Protein AF-A5JEC8-F1 (afdb_mo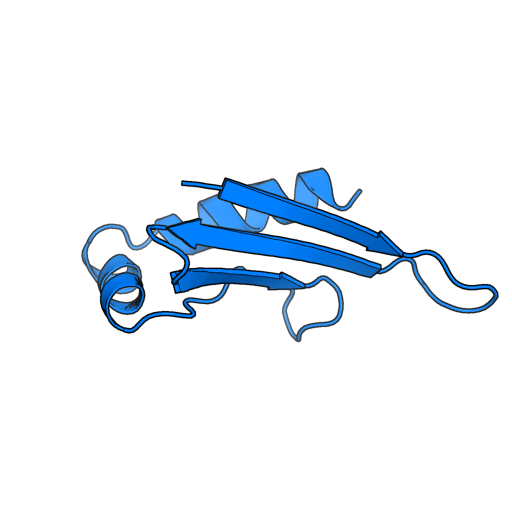nomer_lite)

Structure (mmCIF, N/CA/C/O backbone):
data_AF-A5JEC8-F1
#
_entry.id   AF-A5JEC8-F1
#
loop_
_atom_site.group_PDB
_atom_site.id
_atom_site.type_symbol
_atom_site.label_atom_id
_atom_site.label_alt_id
_atom_site.label_comp_id
_atom_site.label_asym_id
_atom_site.label_entity_id
_atom_site.label_seq_id
_atom_site.pdbx_PDB_ins_code
_atom_site.Cartn_x
_atom_site.Cartn_y
_atom_site.Cartn_z
_atom_site.occupancy
_atom_site.B_iso_or_equiv
_atom_site.auth_seq_id
_atom_site.auth_comp_id
_atom_site.auth_asym_id
_atom_site.auth_atom_id
_atom_site.pdbx_PDB_model_num
ATOM 1 N N . MET A 1 1 ? -8.570 -12.577 2.277 1.00 93.81 1 MET A N 1
ATOM 2 C CA . MET A 1 1 ? -7.481 -11.603 2.063 1.00 93.81 1 MET A CA 1
ATOM 3 C C . MET A 1 1 ? -6.827 -11.878 0.721 1.00 93.81 1 MET A C 1
ATOM 5 O O . MET A 1 1 ? -6.647 -13.048 0.395 1.00 93.81 1 MET A O 1
ATOM 9 N N . ARG A 1 2 ? -6.536 -10.840 -0.066 1.00 97.00 2 ARG A N 1
ATOM 10 C CA . ARG A 1 2 ? -5.872 -10.946 -1.375 1.00 97.00 2 ARG A CA 1
ATOM 11 C C . ARG A 1 2 ? -4.884 -9.796 -1.543 1.00 97.00 2 ARG A C 1
ATOM 13 O O . ARG A 1 2 ? -5.190 -8.689 -1.113 1.00 97.00 2 ARG A O 1
ATOM 20 N N . TYR A 1 3 ? -3.760 -10.067 -2.194 1.00 96.00 3 TYR A N 1
ATOM 21 C CA . TYR A 1 3 ? -2.816 -9.053 -2.652 1.00 96.00 3 TYR A CA 1
ATOM 22 C C . TYR A 1 3 ? -2.734 -9.093 -4.174 1.00 96.00 3 TYR A C 1
ATOM 24 O O . TYR A 1 3 ? -2.802 -10.171 -4.770 1.00 96.00 3 TYR A O 1
ATOM 32 N N . PHE A 1 4 ? -2.627 -7.918 -4.783 1.00 96.69 4 PHE A N 1
ATOM 33 C CA . PHE A 1 4 ? -2.376 -7.764 -6.208 1.00 96.69 4 PHE A CA 1
ATOM 34 C C . PHE A 1 4 ? -1.078 -6.995 -6.395 1.00 96.69 4 PHE A C 1
ATOM 36 O O . PHE A 1 4 ? -1.016 -5.803 -6.091 1.00 96.69 4 PHE A O 1
ATOM 43 N N . ASP A 1 5 ? -0.080 -7.688 -6.930 1.00 96.31 5 ASP A N 1
ATOM 44 C CA . ASP A 1 5 ? 1.222 -7.127 -7.253 1.00 96.31 5 ASP A CA 1
ATOM 45 C C . ASP A 1 5 ? 1.290 -6.825 -8.748 1.00 96.31 5 ASP A C 1
ATOM 47 O O . ASP A 1 5 ? 0.914 -7.641 -9.593 1.00 96.31 5 ASP A O 1
ATOM 51 N N . THR A 1 6 ? 1.736 -5.623 -9.092 1.00 96.81 6 THR A N 1
ATOM 52 C CA . THR A 1 6 ? 1.865 -5.166 -10.475 1.00 96.81 6 THR A CA 1
ATOM 53 C C . THR A 1 6 ? 3.220 -4.504 -10.663 1.00 96.81 6 THR A C 1
ATOM 55 O O . THR A 1 6 ? 3.499 -3.473 -10.058 1.00 96.81 6 THR A O 1
ATOM 58 N N . ALA A 1 7 ? 4.039 -5.067 -11.550 1.00 95.06 7 ALA A N 1
ATOM 59 C CA . ALA A 1 7 ? 5.277 -4.459 -12.021 1.00 95.06 7 ALA A CA 1
ATOM 60 C C . ALA A 1 7 ? 5.090 -3.958 -13.459 1.00 95.06 7 ALA A C 1
ATOM 62 O O . ALA A 1 7 ? 4.589 -4.684 -14.320 1.00 95.06 7 ALA A O 1
ATOM 63 N N . VAL A 1 8 ? 5.481 -2.713 -13.728 1.00 94.81 8 VAL A N 1
ATOM 64 C CA . VAL A 1 8 ? 5.374 -2.081 -15.047 1.00 94.81 8 VAL A CA 1
ATOM 65 C C . VAL A 1 8 ? 6.717 -1.479 -15.432 1.00 94.81 8 VAL A C 1
ATOM 67 O O . VAL A 1 8 ? 7.213 -0.572 -14.769 1.00 94.81 8 VAL A O 1
ATOM 70 N N . THR A 1 9 ? 7.254 -1.918 -16.567 1.00 93.94 9 THR A N 1
ATOM 71 C CA . THR A 1 9 ? 8.441 -1.323 -17.191 1.00 93.94 9 THR A CA 1
ATOM 72 C C . THR A 1 9 ? 8.014 -0.560 -18.437 1.00 93.94 9 THR A C 1
ATOM 74 O O . THR A 1 9 ? 7.265 -1.091 -19.261 1.00 93.94 9 THR A O 1
ATOM 77 N N . ARG A 1 10 ? 8.476 0.685 -18.600 1.00 92.06 10 ARG A N 1
ATOM 78 C CA . ARG A 1 10 ? 8.218 1.489 -19.805 1.00 92.06 10 ARG A CA 1
ATOM 79 C C . ARG A 1 10 ? 9.541 1.951 -20.414 1.00 92.06 10 ARG A C 1
ATOM 81 O O . ARG A 1 10 ? 10.461 2.283 -19.668 1.00 92.06 10 ARG A O 1
ATOM 88 N N . PRO A 1 11 ? 9.662 1.998 -21.752 1.00 93.88 11 PRO A N 1
ATOM 89 C CA . PRO A 1 11 ? 10.848 2.556 -22.389 1.00 93.88 11 PRO A CA 1
ATOM 90 C C . PRO A 1 11 ? 11.098 3.993 -21.911 1.00 93.88 11 PRO A C 1
ATOM 92 O O . PRO A 1 11 ? 10.219 4.844 -22.028 1.00 93.88 11 PRO A O 1
ATOM 95 N N . GLY A 1 12 ? 12.291 4.257 -21.375 1.00 92.56 12 GLY A N 1
ATOM 96 C CA . GLY A 1 12 ? 12.691 5.591 -20.918 1.00 92.56 12 GLY A CA 1
ATOM 97 C C . GLY A 1 12 ? 12.205 5.997 -19.521 1.00 92.56 12 GLY A C 1
ATOM 98 O O . GLY A 1 12 ? 12.381 7.158 -19.165 1.00 92.56 12 GLY A O 1
ATOM 99 N N . SER A 1 13 ? 11.625 5.087 -18.728 1.00 90.56 13 SER A N 1
ATOM 100 C CA . SER A 1 13 ? 11.320 5.334 -17.311 1.00 90.56 13 SER A CA 1
ATOM 101 C C . SER A 1 13 ? 11.881 4.238 -16.410 1.00 90.56 13 SER A C 1
ATOM 103 O O . SER A 1 13 ? 12.101 3.109 -16.851 1.00 90.56 13 SER A O 1
ATOM 105 N N . GLU A 1 14 ? 12.058 4.556 -15.129 1.00 90.31 14 GLU A N 1
ATOM 106 C CA . GLU A 1 14 ? 12.331 3.536 -14.118 1.00 90.31 14 GLU A CA 1
ATOM 107 C C . GLU A 1 14 ? 11.141 2.559 -14.006 1.00 90.31 14 GLU A C 1
ATOM 109 O O . GLU A 1 14 ? 9.990 2.957 -14.250 1.00 90.31 14 GLU A O 1
ATOM 114 N N . PRO A 1 15 ? 11.393 1.272 -13.697 1.00 91.88 15 PRO A N 1
ATOM 115 C CA . PRO A 1 15 ? 10.337 0.317 -13.395 1.00 91.88 15 PRO A CA 1
ATOM 116 C C . PRO A 1 15 ? 9.498 0.784 -12.205 1.00 91.88 15 PRO A C 1
ATOM 118 O O . PRO A 1 15 ? 10.022 1.273 -11.205 1.00 91.88 15 PRO A O 1
ATOM 121 N N . ARG A 1 16 ? 8.183 0.599 -12.303 1.00 94.06 16 ARG A N 1
ATOM 122 C CA . ARG A 1 16 ? 7.247 0.890 -11.218 1.00 94.06 16 ARG A CA 1
ATOM 123 C C . ARG A 1 16 ? 6.667 -0.400 -10.672 1.00 94.06 16 ARG A C 1
ATOM 125 O O . ARG A 1 16 ? 6.203 -1.234 -11.448 1.00 94.06 16 ARG A O 1
ATOM 132 N N . PHE A 1 17 ? 6.632 -0.517 -9.353 1.00 95.81 17 PHE A N 1
ATOM 133 C CA . PHE A 1 17 ? 5.979 -1.608 -8.647 1.00 95.81 17 PHE A CA 1
ATOM 134 C C . PHE A 1 17 ? 4.858 -1.068 -7.754 1.00 95.81 17 PHE A C 1
ATOM 136 O O . PHE A 1 17 ? 5.011 -0.042 -7.089 1.00 95.81 17 PHE A O 1
ATOM 143 N N . LEU A 1 18 ? 3.729 -1.771 -7.755 1.00 96.50 18 LEU A N 1
ATOM 144 C CA . LEU A 1 18 ? 2.545 -1.490 -6.954 1.00 96.50 18 LEU A CA 1
ATOM 145 C C . LEU A 1 18 ? 2.081 -2.792 -6.291 1.00 96.50 18 LEU A C 1
ATOM 147 O O . LEU A 1 18 ? 1.840 -3.767 -6.998 1.00 96.50 18 LEU A O 1
ATOM 151 N N . SER A 1 19 ? 1.883 -2.773 -4.974 1.00 97.56 1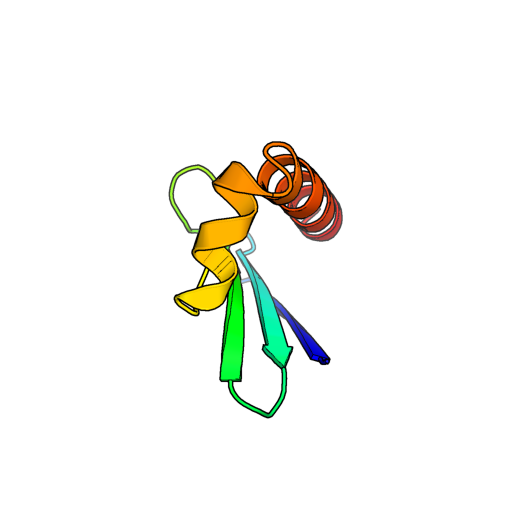9 SER A N 1
ATOM 152 C CA . SER A 1 19 ? 1.176 -3.826 -4.233 1.00 97.56 19 SER A CA 1
ATOM 153 C C . SER A 1 19 ? -0.094 -3.251 -3.615 1.00 97.56 19 SER A C 1
ATOM 155 O O . SER A 1 19 ? -0.096 -2.135 -3.081 1.00 97.56 19 SER A O 1
ATOM 157 N N . VAL A 1 20 ? -1.198 -3.991 -3.716 1.00 98.12 20 VAL A N 1
ATOM 158 C CA . VAL A 1 20 ? -2.496 -3.594 -3.162 1.00 98.12 20 VAL A CA 1
ATOM 159 C C . VAL A 1 20 ? -3.131 -4.731 -2.372 1.00 98.12 20 VAL A C 1
ATOM 161 O O . VAL A 1 20 ? -3.408 -5.795 -2.925 1.00 98.12 20 VAL A O 1
ATOM 164 N N . GLY A 1 21 ? -3.432 -4.474 -1.097 1.00 97.75 21 GLY A N 1
ATOM 165 C CA . GLY A 1 21 ? -4.090 -5.418 -0.197 1.00 97.75 21 GLY A CA 1
ATOM 166 C C . GLY A 1 21 ? -5.606 -5.218 -0.110 1.00 97.75 21 GLY A C 1
ATOM 167 O O . GLY A 1 21 ? -6.086 -4.101 0.105 1.00 97.75 21 GLY A O 1
ATOM 168 N N . TYR A 1 22 ? -6.357 -6.320 -0.197 1.00 98.19 22 TYR A N 1
ATOM 169 C CA . TYR A 1 22 ? -7.811 -6.379 -0.031 1.00 98.19 22 TYR A CA 1
ATOM 170 C C . TYR A 1 22 ? -8.257 -7.381 1.045 1.00 98.19 22 TYR A C 1
ATOM 172 O O . TYR A 1 22 ? -7.756 -8.512 1.139 1.00 98.19 22 TYR A O 1
ATOM 180 N N . VAL A 1 23 ? -9.293 -6.998 1.790 1.00 97.88 23 VAL A N 1
ATOM 181 C CA . VAL A 1 23 ? -10.119 -7.879 2.627 1.00 97.88 23 VAL A CA 1
ATOM 182 C C . VAL A 1 23 ? -11.586 -7.567 2.330 1.00 97.88 23 VAL A C 1
ATOM 184 O O . VAL A 1 23 ? -11.941 -6.401 2.240 1.00 97.88 23 VAL A O 1
ATOM 187 N N . ASP A 1 24 ? -12.410 -8.590 2.091 1.00 96.50 24 ASP A N 1
ATOM 188 C CA . ASP A 1 24 ? -13.841 -8.453 1.757 1.00 96.50 24 ASP A CA 1
ATOM 189 C C . ASP A 1 24 ? -14.142 -7.383 0.687 1.00 96.50 24 ASP A C 1
ATOM 191 O O . ASP A 1 24 ? -15.018 -6.538 0.843 1.00 96.50 24 ASP A O 1
ATOM 195 N N . ASP A 1 25 ? -13.351 -7.400 -0.393 1.00 95.69 25 ASP A N 1
ATOM 196 C CA . ASP A 1 25 ? -13.389 -6.451 -1.518 1.00 95.69 25 ASP A CA 1
ATOM 197 C C . ASP A 1 25 ? -13.140 -4.968 -1.148 1.00 95.69 25 ASP A C 1
ATOM 199 O O . ASP A 1 25 ? -13.176 -4.089 -2.011 1.00 95.69 25 ASP A O 1
ATOM 203 N N . GLN A 1 26 ? -12.765 -4.681 0.102 1.00 97.69 26 GLN A N 1
ATOM 204 C CA . GLN A 1 26 ? -12.276 -3.383 0.558 1.00 97.69 26 GLN A CA 1
ATOM 205 C C . GLN A 1 26 ? -10.743 -3.330 0.507 1.00 97.69 26 GLN A C 1
ATOM 207 O O . GLN A 1 26 ? -10.051 -4.170 1.088 1.00 97.69 26 GLN A O 1
ATOM 212 N N . GLN A 1 27 ? -10.198 -2.311 -0.162 1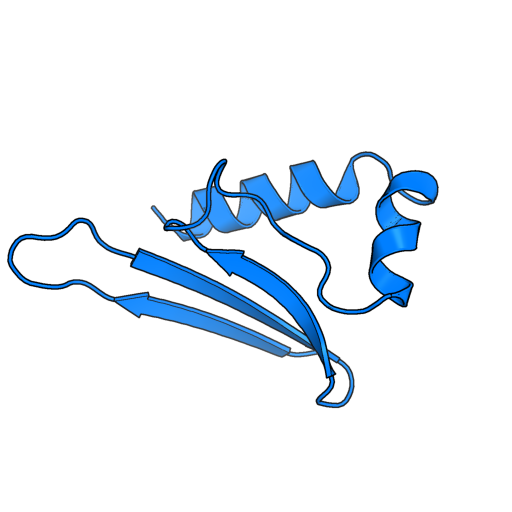.00 97.88 27 GLN A N 1
ATOM 213 C CA . GLN A 1 27 ? -8.764 -2.027 -0.121 1.00 97.88 27 GLN A CA 1
ATOM 214 C C . GLN A 1 27 ? -8.375 -1.558 1.284 1.00 97.88 27 GLN A C 1
ATOM 216 O O . GLN A 1 27 ? -8.951 -0.596 1.793 1.00 97.88 27 GLN A O 1
ATOM 221 N N . PHE A 1 28 ? -7.381 -2.201 1.894 1.00 97.62 28 PHE A N 1
ATOM 222 C CA . PHE A 1 28 ? -6.920 -1.845 3.239 1.00 97.62 28 PHE A CA 1
ATOM 223 C C . PHE A 1 28 ? -5.490 -1.304 3.265 1.00 97.62 28 PHE A C 1
ATOM 225 O O . PHE A 1 28 ? -5.168 -0.517 4.155 1.00 97.62 28 PHE A O 1
ATOM 232 N N . SER A 1 29 ? -4.654 -1.650 2.282 1.00 97.38 29 SER A N 1
ATOM 233 C CA . SER A 1 29 ? -3.292 -1.126 2.172 1.00 97.38 29 SER A CA 1
ATOM 234 C C . SER A 1 29 ? -2.846 -0.932 0.720 1.00 97.38 29 SER A C 1
ATOM 236 O O . SER A 1 29 ? -3.460 -1.452 -0.224 1.00 97.38 29 SER A O 1
ATOM 238 N N . ARG A 1 30 ? -1.806 -0.117 0.533 1.00 97.31 30 ARG A N 1
ATOM 239 C CA . ARG A 1 30 ? -1.142 0.096 -0.756 1.00 97.31 30 ARG A CA 1
ATOM 240 C C . ARG A 1 30 ? 0.329 0.432 -0.555 1.00 97.31 30 ARG A C 1
ATOM 242 O O . ARG A 1 30 ? 0.638 1.314 0.244 1.00 97.31 30 ARG A O 1
ATOM 249 N N . PHE A 1 31 ? 1.182 -0.150 -1.387 1.00 97.56 31 PHE A N 1
ATOM 250 C CA . PHE A 1 31 ? 2.568 0.260 -1.598 1.00 97.56 31 PHE A CA 1
ATOM 251 C C . PHE A 1 31 ? 2.793 0.621 -3.062 1.00 97.56 31 PHE A C 1
ATOM 253 O O . PHE A 1 31 ? 2.291 -0.065 -3.948 1.00 97.56 31 PHE A O 1
ATOM 260 N N . ASP A 1 32 ? 3.551 1.684 -3.318 1.00 96.62 32 ASP A N 1
ATOM 261 C CA . ASP A 1 32 ? 3.852 2.176 -4.662 1.00 96.62 32 ASP A CA 1
ATOM 262 C C . ASP A 1 32 ? 5.269 2.758 -4.686 1.00 96.62 32 ASP A C 1
ATOM 264 O O . ASP A 1 32 ? 5.585 3.649 -3.892 1.00 96.62 32 ASP A O 1
ATOM 268 N N . THR A 1 33 ? 6.130 2.273 -5.584 1.00 95.31 33 THR A N 1
ATOM 269 C CA . THR A 1 33 ? 7.513 2.777 -5.691 1.00 95.31 33 THR A CA 1
ATOM 270 C C . THR A 1 33 ? 7.584 4.214 -6.209 1.00 95.31 33 THR A C 1
ATOM 272 O O . THR A 1 33 ? 8.599 4.881 -6.019 1.00 95.31 33 THR A O 1
ATOM 275 N N . ASP A 1 34 ? 6.501 4.697 -6.822 1.00 93.50 34 ASP A N 1
ATOM 276 C CA . ASP A 1 34 ? 6.358 6.064 -7.334 1.00 93.50 34 ASP A CA 1
ATOM 277 C C . ASP A 1 34 ? 5.840 7.043 -6.256 1.00 93.50 34 ASP A C 1
ATOM 279 O O . ASP A 1 34 ? 5.795 8.255 -6.466 1.00 93.50 34 ASP A O 1
ATOM 283 N N . SER A 1 35 ? 5.434 6.541 -5.082 1.00 92.81 35 SER A N 1
ATOM 284 C CA . SER A 1 35 ? 4.986 7.384 -3.968 1.00 9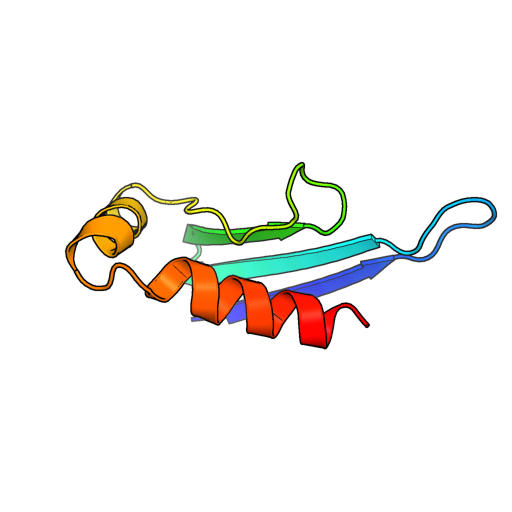2.81 35 SER A CA 1
ATOM 285 C C . SER A 1 35 ? 6.165 7.972 -3.178 1.00 92.81 35 SER A C 1
ATOM 287 O O . SER A 1 35 ? 7.163 7.279 -2.940 1.00 92.81 35 SER A O 1
ATOM 289 N N . PRO A 1 36 ? 6.049 9.218 -2.671 1.00 91.25 36 PRO A N 1
ATOM 290 C CA . PRO A 1 36 ? 7.059 9.817 -1.805 1.00 91.25 36 PRO A CA 1
ATOM 291 C C . PRO A 1 36 ? 7.395 8.928 -0.606 1.00 91.25 36 PRO A C 1
ATOM 293 O O . PRO A 1 36 ? 6.523 8.491 0.140 1.00 91.25 36 PRO A O 1
ATOM 296 N N . GLY A 1 37 ? 8.684 8.657 -0.415 1.00 89.75 37 GLY A N 1
ATOM 297 C CA . GLY A 1 37 ? 9.165 7.850 0.701 1.00 89.75 37 GLY A CA 1
ATOM 298 C C . GLY A 1 37 ? 8.915 6.346 0.576 1.00 89.75 37 GLY A C 1
ATOM 299 O O . GLY A 1 37 ? 9.386 5.635 1.459 1.00 89.75 37 GLY A O 1
ATOM 300 N N . GLN A 1 38 ? 8.247 5.861 -0.485 1.00 94.12 38 GLN A N 1
ATOM 301 C CA . GLN A 1 38 ? 8.030 4.436 -0.783 1.00 94.12 38 GLN A CA 1
ATOM 302 C C . GLN A 1 38 ? 7.662 3.640 0.476 1.00 94.12 38 GLN A C 1
ATOM 304 O O . GLN A 1 38 ? 8.471 2.849 0.979 1.00 94.12 38 GLN A O 1
ATOM 309 N N . ARG A 1 39 ? 6.495 3.939 1.053 1.00 95.69 39 ARG A N 1
ATOM 310 C CA . ARG A 1 39 ? 5.974 3.292 2.265 1.00 95.69 39 ARG A CA 1
ATOM 311 C C . ARG A 1 39 ? 4.651 2.607 1.968 1.0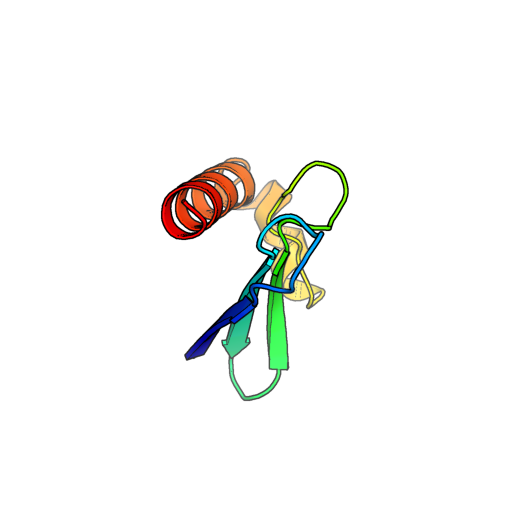0 95.69 39 ARG A C 1
ATOM 313 O O . ARG A 1 39 ? 3.934 2.996 1.049 1.00 95.69 39 ARG A O 1
ATOM 320 N N . GLU A 1 40 ? 4.350 1.587 2.755 1.00 96.62 40 GLU A N 1
ATOM 321 C CA . GLU A 1 40 ? 3.001 1.042 2.827 1.00 96.62 40 GLU A CA 1
ATOM 322 C C . GLU A 1 40 ? 2.091 2.056 3.525 1.00 96.62 40 GLU A C 1
ATOM 324 O O . GLU A 1 40 ? 2.448 2.594 4.574 1.00 96.62 40 GLU A O 1
ATOM 329 N N . GLU A 1 41 ? 0.916 2.301 2.954 1.00 95.81 41 GLU A N 1
ATOM 330 C CA . GLU A 1 41 ? -0.050 3.260 3.481 1.00 95.81 41 GLU A CA 1
ATOM 331 C C . GLU A 1 41 ? -1.392 2.583 3.794 1.00 95.81 41 GLU A C 1
ATOM 333 O O . GLU A 1 41 ? -1.870 1.772 2.985 1.00 95.81 41 GLU A O 1
ATOM 338 N N . PRO A 1 42 ? -2.056 2.945 4.911 1.00 96.94 42 PRO A N 1
ATOM 339 C CA . PRO A 1 42 ? -3.421 2.518 5.180 1.00 96.94 42 PRO A CA 1
ATOM 340 C C . PRO A 1 42 ? -4.388 3.086 4.138 1.00 96.94 42 PRO A C 1
ATOM 342 O O . PRO A 1 42 ? -4.300 4.241 3.723 1.00 96.94 42 PRO A O 1
ATOM 345 N N . ARG A 1 43 ? -5.350 2.262 3.720 1.00 97.38 43 ARG A N 1
ATOM 346 C CA . ARG A 1 43 ? -6.434 2.635 2.790 1.00 97.38 43 ARG A CA 1
ATOM 347 C C . ARG A 1 43 ? -7.830 2.452 3.378 1.00 97.38 43 ARG A C 1
ATOM 349 O O . ARG A 1 43 ? -8.811 2.843 2.754 1.00 97.38 43 ARG A O 1
ATOM 356 N N . ALA A 1 44 ? -7.908 1.933 4.600 1.00 96.88 44 ALA A N 1
ATOM 357 C CA . ALA A 1 44 ? -9.128 1.855 5.385 1.00 96.88 44 ALA A CA 1
ATOM 358 C C . ALA A 1 44 ? -8.884 2.410 6.794 1.00 96.88 44 ALA A C 1
ATOM 360 O O . ALA A 1 44 ? -7.826 2.174 7.370 1.00 96.88 44 ALA A O 1
ATOM 361 N N . ALA A 1 45 ? -9.878 3.091 7.371 1.00 95.81 45 ALA A N 1
ATOM 362 C CA . ALA A 1 45 ? -9.755 3.737 8.685 1.00 95.81 45 ALA A CA 1
ATOM 363 C C . ALA A 1 45 ? -9.356 2.757 9.803 1.00 95.81 45 ALA A C 1
ATOM 365 O O . ALA A 1 45 ? -8.597 3.087 10.705 1.00 95.81 45 ALA A O 1
ATOM 366 N N . TRP A 1 46 ? -9.815 1.507 9.721 1.00 95.12 46 TRP A N 1
ATOM 367 C CA . TRP A 1 46 ? -9.446 0.478 10.690 1.00 95.12 46 TRP A CA 1
ATOM 368 C C . TRP A 1 46 ? -7.987 0.019 10.566 1.00 95.12 46 TRP A C 1
ATOM 370 O O . TRP A 1 46 ? -7.528 -0.697 11.444 1.00 95.12 46 TRP A O 1
ATOM 380 N N . MET A 1 47 ? -7.248 0.390 9.520 1.00 96.44 47 MET A N 1
ATOM 381 C CA . MET A 1 47 ? -5.807 0.134 9.446 1.00 96.44 47 MET A CA 1
ATOM 382 C C . MET A 1 47 ? -4.983 1.207 10.153 1.00 96.44 47 MET A C 1
ATOM 384 O O . MET A 1 47 ? -3.885 0.902 10.599 1.00 96.44 47 MET A O 1
ATOM 388 N N . GLU A 1 48 ? -5.503 2.424 10.334 1.00 94.62 48 GLU A N 1
ATOM 389 C CA . GLU A 1 48 ? -4.786 3.507 11.031 1.00 94.62 48 GLU A CA 1
ATOM 390 C C . GLU A 1 48 ? -4.454 3.136 12.485 1.00 94.62 48 GLU A C 1
ATOM 392 O O . GLU A 1 48 ? -3.422 3.532 13.018 1.00 94.62 48 GLU A O 1
ATOM 397 N N . ARG A 1 49 ? -5.271 2.286 13.123 1.00 95.94 49 ARG A N 1
ATOM 398 C CA . ARG A 1 49 ? -5.000 1.784 14.482 1.00 95.94 49 ARG A CA 1
ATOM 399 C C . ARG A 1 49 ? -3.699 0.983 14.599 1.00 95.94 49 ARG A C 1
ATOM 401 O O . ARG A 1 49 ? -3.194 0.850 15.709 1.00 95.94 49 ARG A O 1
ATOM 408 N N . MET A 1 50 ? -3.150 0.472 13.490 1.00 95.69 50 MET A N 1
ATOM 409 C CA . MET A 1 50 ? -1.875 -0.253 13.505 1.00 95.69 50 MET A CA 1
ATOM 410 C C . MET A 1 50 ? -0.733 0.621 14.025 1.00 95.69 50 MET A C 1
ATOM 412 O O . MET A 1 50 ? 0.135 0.092 14.701 1.00 95.69 50 MET A O 1
ATOM 416 N N . ASP A 1 51 ? -0.785 1.946 13.842 1.00 93.00 51 ASP A N 1
ATOM 417 C CA . ASP A 1 51 ? 0.215 2.862 14.418 1.00 93.00 51 ASP A CA 1
ATOM 418 C C . ASP A 1 51 ? 0.308 2.759 15.951 1.00 93.00 51 ASP A C 1
ATOM 420 O O . ASP A 1 51 ? 1.344 3.063 16.540 1.00 93.00 51 ASP A O 1
ATOM 424 N N . GLN A 1 52 ? -0.781 2.343 16.605 1.00 95.44 52 GLN A N 1
ATOM 425 C CA . GLN A 1 52 ? -0.878 2.211 18.058 1.00 95.44 52 GLN A CA 1
ATOM 426 C C . GLN A 1 52 ? -0.777 0.752 18.516 1.00 95.44 52 GLN A C 1
ATOM 428 O O . GLN A 1 52 ? -0.146 0.476 19.533 1.00 95.44 52 GLN A O 1
ATOM 433 N N . GLU A 1 53 ? -1.415 -0.175 17.794 1.00 96.69 53 GLU A N 1
ATOM 434 C CA . GLU A 1 53 ? -1.457 -1.601 18.150 1.00 96.69 53 GLU A CA 1
ATOM 435 C C . GLU A 1 53 ? -0.128 -2.318 17.862 1.00 96.69 53 GLU A C 1
ATOM 437 O O . GLU A 1 53 ? 0.270 -3.200 18.623 1.00 96.69 53 GLU A O 1
ATOM 442 N N . ASP A 1 54 ? 0.568 -1.927 16.792 1.00 97.00 54 ASP A N 1
ATOM 443 C CA . ASP A 1 54 ? 1.881 -2.442 16.402 1.00 97.00 54 ASP A CA 1
ATOM 444 C C . ASP A 1 54 ? 2.678 -1.325 15.696 1.00 97.00 54 ASP A C 1
ATOM 446 O O . ASP A 1 54 ? 2.662 -1.230 14.466 1.00 97.00 54 ASP A O 1
ATOM 450 N N . PRO A 1 55 ? 3.395 -0.472 16.455 1.00 94.62 55 PRO A N 1
ATOM 451 C CA . PRO A 1 55 ? 4.130 0.668 15.901 1.00 94.62 55 PRO A CA 1
ATOM 452 C C . PRO A 1 55 ? 5.168 0.306 14.824 1.00 94.62 55 PRO A C 1
ATOM 454 O O . PRO A 1 55 ? 5.571 1.166 14.042 1.00 94.62 55 PRO A O 1
ATOM 457 N N . GLU A 1 56 ? 5.602 -0.957 14.760 1.00 96.50 56 GLU A N 1
ATOM 458 C CA . GLU A 1 56 ? 6.562 -1.457 13.768 1.00 96.50 56 GLU A CA 1
ATOM 459 C C . GLU A 1 56 ? 5.883 -2.052 12.525 1.00 96.50 56 GLU A C 1
ATOM 461 O O . GLU A 1 56 ? 6.558 -2.363 11.536 1.00 96.50 56 GLU A O 1
ATOM 466 N N . TYR A 1 57 ? 4.555 -2.208 12.542 1.00 95.50 57 TYR A N 1
ATOM 467 C CA . TYR A 1 57 ? 3.786 -2.859 11.485 1.00 95.50 57 TYR A CA 1
ATOM 468 C C . TYR A 1 57 ? 4.119 -2.281 10.111 1.00 95.50 57 TYR A C 1
ATOM 470 O O . TYR A 1 57 ? 4.563 -3.017 9.227 1.00 95.50 57 TYR A O 1
ATOM 478 N N . TRP A 1 58 ? 3.969 -0.961 9.950 1.00 95.62 58 TRP A N 1
ATOM 479 C CA . TRP A 1 58 ? 4.161 -0.278 8.670 1.00 95.62 58 TRP A CA 1
ATOM 480 C C . TRP A 1 58 ? 5.596 -0.331 8.173 1.00 95.62 58 TRP A C 1
ATOM 482 O O . TRP A 1 58 ? 5.819 -0.492 6.973 1.00 95.62 58 TRP A O 1
ATOM 492 N N . GLU A 1 59 ? 6.576 -0.216 9.068 1.00 96.12 59 GLU A N 1
ATOM 493 C CA . GLU A 1 59 ? 7.986 -0.329 8.697 1.00 96.12 59 GLU A CA 1
ATOM 494 C C . GLU A 1 59 ? 8.302 -1.739 8.195 1.00 96.12 59 GLU A C 1
ATOM 496 O O . GLU A 1 59 ? 8.900 -1.907 7.127 1.00 96.12 59 GLU A O 1
ATOM 501 N N . ARG A 1 60 ? 7.826 -2.755 8.918 1.00 96.62 60 ARG A N 1
ATOM 502 C CA . ARG A 1 60 ? 8.016 -4.159 8.561 1.00 96.62 60 ARG A CA 1
ATOM 503 C C . ARG A 1 60 ? 7.412 -4.488 7.198 1.00 96.62 60 ARG A C 1
ATOM 505 O O . ARG A 1 60 ? 8.113 -5.066 6.367 1.00 96.62 60 ARG A O 1
ATOM 512 N N . VAL A 1 61 ? 6.156 -4.114 6.943 1.00 95.56 61 VAL A N 1
ATOM 513 C CA . VAL A 1 61 ? 5.510 -4.395 5.644 1.00 95.56 61 VAL A CA 1
ATOM 514 C C . VAL A 1 61 ? 6.090 -3.544 4.512 1.00 95.56 61 VAL A C 1
ATOM 516 O O . VAL A 1 61 ? 6.264 -4.048 3.405 1.00 95.56 61 VAL A O 1
ATOM 519 N N . THR A 1 62 ? 6.511 -2.306 4.795 1.00 96.38 62 THR A N 1
ATOM 520 C CA . THR A 1 62 ? 7.238 -1.470 3.825 1.00 96.38 62 THR A CA 1
ATOM 521 C C . THR A 1 62 ? 8.527 -2.148 3.368 1.00 96.38 62 THR A C 1
ATOM 523 O O . THR A 1 62 ? 8.819 -2.166 2.174 1.00 96.38 62 THR A O 1
ATOM 526 N N . ARG A 1 63 ? 9.310 -2.722 4.293 1.00 96.06 63 ARG A N 1
ATOM 527 C CA . ARG A 1 63 ? 10.552 -3.425 3.945 1.00 96.06 63 ARG A CA 1
ATOM 528 C C . ARG A 1 63 ? 10.286 -4.623 3.032 1.00 96.06 63 ARG A C 1
ATOM 530 O O . ARG A 1 63 ? 10.976 -4.764 2.030 1.00 96.06 63 ARG A O 1
ATOM 537 N N . ILE A 1 64 ? 9.259 -5.419 3.332 1.00 94.62 64 ILE A N 1
ATOM 538 C CA . ILE A 1 64 ? 8.879 -6.590 2.525 1.00 94.62 64 ILE A CA 1
ATOM 539 C C . ILE A 1 64 ? 8.542 -6.181 1.083 1.00 94.62 64 ILE A C 1
ATOM 541 O O . ILE A 1 64 ? 9.049 -6.779 0.133 1.00 94.62 64 ILE A O 1
ATOM 545 N N . HIS A 1 65 ? 7.730 -5.137 0.893 1.00 94.38 65 HIS A N 1
ATOM 546 C CA . HIS A 1 65 ? 7.369 -4.698 -0.458 1.00 94.38 65 HIS A CA 1
ATOM 547 C C . HIS A 1 65 ? 8.520 -4.005 -1.194 1.00 94.38 65 HIS A C 1
ATOM 549 O O . HIS A 1 65 ? 8.634 -4.157 -2.407 1.00 94.38 65 HIS A O 1
ATOM 555 N N . ARG A 1 66 ? 9.427 -3.317 -0.487 1.00 93.31 66 ARG A N 1
ATOM 556 C CA . ARG A 1 66 ? 10.672 -2.803 -1.086 1.00 93.31 66 ARG A CA 1
ATOM 557 C C . ARG A 1 66 ? 11.606 -3.914 -1.554 1.00 93.31 66 ARG A C 1
ATOM 559 O O . ARG A 1 66 ? 12.262 -3.740 -2.573 1.00 93.31 66 ARG A O 1
ATOM 566 N N . GLU A 1 67 ? 11.687 -5.016 -0.814 1.00 92.31 67 GLU A N 1
ATOM 567 C CA . GLU A 1 67 ? 12.452 -6.203 -1.217 1.00 92.31 67 GLU A CA 1
ATOM 568 C C . GLU A 1 67 ? 11.800 -6.902 -2.415 1.00 92.31 67 GLU A C 1
ATOM 570 O O . GLU A 1 67 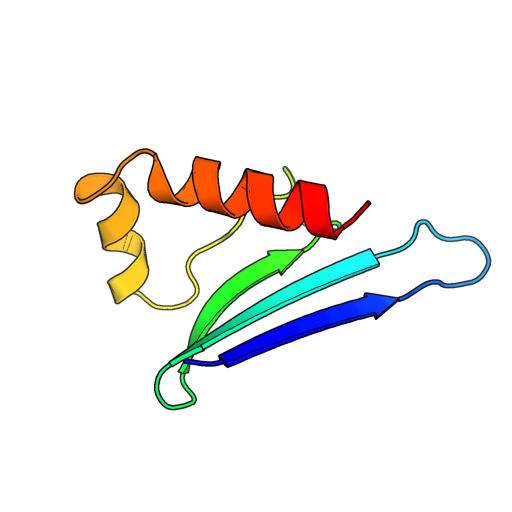? 12.499 -7.342 -3.316 1.00 92.31 67 GLU A O 1
ATOM 575 N N . THR A 1 68 ? 10.467 -6.944 -2.462 1.00 89.88 68 THR A N 1
ATOM 576 C CA . THR A 1 68 ? 9.711 -7.538 -3.581 1.00 89.88 68 THR A CA 1
ATOM 577 C C . THR A 1 68 ? 9.787 -6.695 -4.861 1.00 89.88 68 THR A C 1
ATOM 579 O O . THR A 1 68 ? 9.663 -7.225 -5.961 1.00 89.88 68 THR A O 1
ATOM 582 N N . ALA A 1 69 ? 9.976 -5.381 -4.728 1.00 85.56 69 ALA A N 1
ATOM 583 C CA . ALA A 1 69 ? 10.067 -4.456 -5.854 1.00 85.56 69 ALA A CA 1
ATOM 584 C C . ALA A 1 69 ? 11.420 -4.491 -6.602 1.00 85.56 69 ALA A C 1
ATOM 586 O O . ALA A 1 69 ? 11.519 -3.849 -7.650 1.00 85.56 69 ALA A O 1
ATOM 587 N N . GLN A 1 70 ? 12.443 -5.175 -6.066 1.00 66.94 70 GLN A N 1
ATOM 588 C CA . GLN A 1 70 ? 13.798 -5.294 -6.639 1.00 66.94 70 GLN A CA 1
ATOM 589 C C . GLN A 1 70 ? 13.979 -6.594 -7.424 1.00 66.94 70 GLN A C 1
ATOM 591 O O . GLN A 1 70 ? 14.669 -6.537 -8.467 1.00 66.94 70 GLN A O 1
#

InterPro domains:
  IPR011161 MHC class I-like antigen recognition-like [PF00129] (1-70)
  IPR011162 MHC classes I/II-like antigen recognition protein [SSF54452] (1-70)
  IPR037055 MHC class I-like antigen recognition-like superfamily [G3DSA:3.30.500.10] (1-70)
  IPR050208 Antigen-presenting and immune regulatory MHC class I-related [PTHR16675] (1-70)

pLDDT: mean 94.77, std 4.1, range [66.94, 98.19]

Sequence (70 aa):
MRYFDTAVTRPGSEPRFLSVGYVDDQQFSRFDTDSPGQREEPRAAWMERMDQEDPEYWERVTRIHRETAQ

Secondary structure (DSSP, 8-state):
-EEEEEEE--TTS--EEEEEEEETTEEEEEEETTSTT---EE-SHHHHTHHHH-TTHHHHHHHHHHHHT-

Organism: Notamacropus eugenii (NCBI:txid9315)

Foldseek 3Di:
DDKDWDWDDDVPDDIKIKIWDDDPNQTAWIFIPPDVPRWIDGPDPVNVCCCVVPVCVGVVVSVVVVVVND

Radius of gyration: 12.75 Å; chains: 1; bounding box: 28×21×40 Å